Protein AF-A0A9W9MCT9-F1 (afdb_monomer_lite)

Radius of gyration: 18.14 Å; chains: 1; bounding box: 38×34×42 Å

Foldseek 3Di:
DDEDDDPDDDDDDPVCVVVVVDDDDDDYDDDPVVVVVVVVVCVVVVPDWPEDEDADPVCVVVVVVCVVVVVDDTYYYYDD

Sequence (80 aa):
MAIGIPKGNLSINALDILLGKYRIMGASSGTPQQMREPIKSSYEHGIKAHMTTFSDIGDIQKIIDLLENGKTAGRFGIVF

Secondary structure (DSSP, 8-state):
-B-S--SSPPP--HHHHHTTS----B--PPPGGGSHHHHHHHHHTT----EEEES-GGGHHHHHHHHHTT--SSEEEE--

pLDDT: mean 92.09, std 3.45, range [80.06, 98.12]

Structure (mmCIF, N/CA/C/O backbone):
data_AF-A0A9W9MCT9-F1
#
_entry.id   AF-A0A9W9MCT9-F1
#
loop_
_atom_site.group_PDB
_atom_site.id
_atom_site.type_symbol
_atom_site.label_atom_id
_atom_site.label_alt_id
_atom_site.label_comp_id
_atom_site.label_asym_id
_atom_site.label_entity_id
_atom_site.label_seq_id
_atom_site.pdbx_PDB_ins_code
_atom_site.Cartn_x
_atom_site.Cartn_y
_atom_site.Cartn_z
_atom_site.occupancy
_atom_site.B_iso_or_equiv
_atom_site.auth_seq_id
_atom_site.auth_comp_id
_atom_site.auth_asym_id
_ato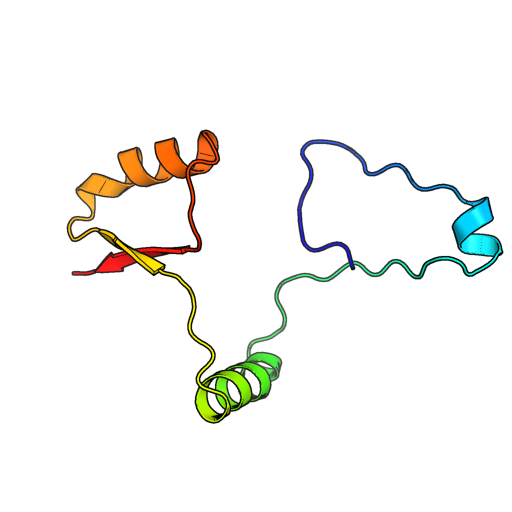m_site.auth_atom_id
_atom_site.pdbx_PDB_model_num
ATOM 1 N N . MET A 1 1 ? -6.266 -3.434 8.588 1.00 82.88 1 MET A N 1
ATOM 2 C CA . MET A 1 1 ? -4.794 -3.377 8.702 1.00 82.88 1 MET A CA 1
ATOM 3 C C . MET A 1 1 ? -4.338 -2.048 8.124 1.00 82.88 1 MET A C 1
ATOM 5 O O . MET A 1 1 ? -4.768 -1.720 7.026 1.00 82.88 1 MET A O 1
ATOM 9 N N . ALA A 1 2 ? -3.558 -1.266 8.864 1.00 86.31 2 ALA A N 1
ATOM 10 C CA . ALA A 1 2 ? -2.986 -0.011 8.387 1.00 86.31 2 ALA A CA 1
ATOM 11 C C . ALA A 1 2 ? -1.555 -0.278 7.898 1.00 86.31 2 ALA A C 1
ATOM 13 O O . ALA A 1 2 ? -0.690 -0.609 8.706 1.00 86.31 2 ALA A O 1
ATOM 14 N N . ILE A 1 3 ? -1.354 -0.198 6.578 1.00 89.31 3 ILE A N 1
ATOM 15 C CA . ILE A 1 3 ? -0.055 -0.401 5.898 1.00 89.31 3 ILE A CA 1
ATOM 16 C C . ILE A 1 3 ? 0.405 0.900 5.215 1.00 89.31 3 ILE A C 1
ATOM 18 O O . ILE A 1 3 ? 1.597 1.145 5.059 1.00 89.31 3 ILE A O 1
ATOM 22 N 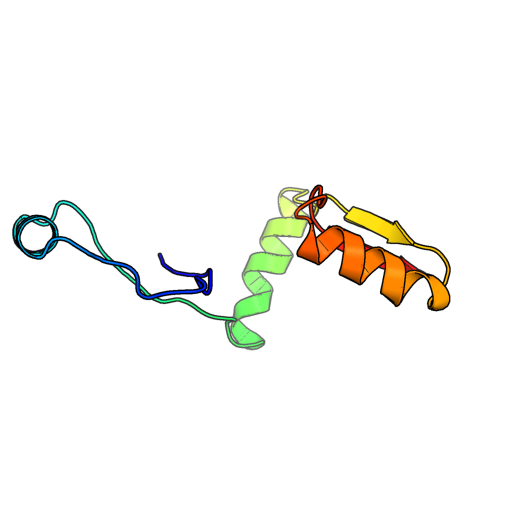N . GLY A 1 4 ? -0.542 1.748 4.800 1.00 86.62 4 GLY A N 1
ATOM 23 C CA . GLY A 1 4 ? -0.250 3.060 4.225 1.00 86.62 4 GLY A CA 1
ATOM 24 C C . GLY A 1 4 ? 0.068 4.099 5.298 1.00 86.62 4 GLY A C 1
ATOM 25 O O . GLY A 1 4 ? -0.477 4.044 6.400 1.00 86.62 4 GLY A O 1
ATOM 26 N N . ILE A 1 5 ? 0.913 5.066 4.943 1.00 87.12 5 ILE A N 1
ATOM 27 C CA . ILE A 1 5 ? 1.257 6.212 5.788 1.00 87.12 5 ILE A CA 1
ATOM 28 C C . ILE A 1 5 ? 0.471 7.426 5.266 1.00 87.12 5 ILE A C 1
ATOM 30 O O . ILE A 1 5 ? 0.857 8.007 4.249 1.00 87.12 5 ILE A O 1
ATOM 34 N N . PRO A 1 6 ? -0.671 7.785 5.881 1.00 88.06 6 PRO A N 1
ATOM 35 C CA . PRO A 1 6 ? -1.441 8.955 5.469 1.00 88.06 6 PRO A CA 1
ATOM 36 C C . PRO A 1 6 ? -0.696 10.257 5.799 1.00 88.06 6 PRO A C 1
ATOM 38 O O . PRO A 1 6 ? 0.088 10.314 6.742 1.00 88.06 6 PRO A O 1
ATOM 41 N N . LYS A 1 7 ? -0.997 11.338 5.064 1.00 88.12 7 LYS A N 1
ATOM 42 C CA . LYS A 1 7 ? -0.432 12.680 5.328 1.00 88.12 7 LYS A CA 1
ATOM 43 C C . LYS A 1 7 ? -0.865 13.282 6.676 1.00 88.12 7 LYS A C 1
ATOM 45 O O . LYS A 1 7 ? -0.279 14.263 7.116 1.00 88.12 7 LYS A O 1
ATOM 50 N N . GLY A 1 8 ? -1.895 12.729 7.313 1.00 91.38 8 GLY A N 1
ATOM 51 C CA . GLY A 1 8 ? -2.414 13.184 8.600 1.00 91.38 8 GLY A CA 1
ATOM 52 C C . GLY A 1 8 ? -2.961 12.027 9.427 1.00 91.38 8 GLY A C 1
ATOM 53 O O . GLY A 1 8 ? -3.042 10.893 8.953 1.00 91.38 8 GLY A O 1
ATOM 54 N N . ASN A 1 9 ? -3.343 12.316 10.669 1.00 90.75 9 ASN A N 1
ATOM 55 C CA . ASN A 1 9 ? -3.803 11.292 11.602 1.00 90.75 9 ASN A CA 1
ATOM 56 C C . ASN A 1 9 ? -5.105 10.632 11.125 1.00 90.75 9 ASN A C 1
ATOM 58 O O . ASN A 1 9 ? -6.066 11.305 10.753 1.00 90.75 9 ASN A O 1
ATOM 62 N N . LEU A 1 10 ? -5.151 9.303 11.204 1.00 89.69 10 LEU A N 1
ATOM 63 C CA . LEU A 1 10 ? -6.384 8.540 11.039 1.00 89.69 10 LEU A CA 1
ATOM 64 C C . LEU A 1 10 ? -7.273 8.736 12.272 1.00 89.69 10 LEU A C 1
ATOM 66 O O . LEU A 1 10 ? -6.856 8.451 13.392 1.00 89.69 10 LEU A O 1
ATOM 70 N N . SER A 1 11 ? -8.506 9.197 12.058 1.00 91.38 11 SER A N 1
ATOM 71 C CA . SER A 1 11 ? -9.537 9.238 13.098 1.00 91.38 11 SER A CA 1
ATOM 72 C C . SER A 1 11 ? -10.326 7.938 13.116 1.00 91.38 11 SER A C 1
ATOM 74 O O . SER A 1 11 ? -10.736 7.437 12.069 1.00 91.38 11 SER A O 1
ATOM 76 N N . ILE A 1 12 ? -10.546 7.395 14.310 1.00 90.81 12 ILE A N 1
ATOM 77 C CA . ILE A 1 12 ? -11.267 6.139 14.515 1.00 90.81 12 ILE A CA 1
ATOM 78 C C . ILE A 1 12 ? -12.298 6.339 15.627 1.00 90.81 12 ILE A C 1
ATOM 80 O O . ILE A 1 12 ? -12.007 6.960 16.648 1.00 90.81 12 ILE A O 1
ATOM 84 N N . ASN A 1 13 ? -13.499 5.789 15.440 1.00 94.12 13 ASN A N 1
ATOM 85 C CA . ASN A 1 13 ? -14.552 5.820 16.447 1.00 94.12 13 ASN A CA 1
ATOM 86 C C . ASN A 1 13 ? -14.315 4.748 17.532 1.00 94.12 13 ASN A C 1
ATOM 88 O O . ASN A 1 13 ? -14.248 3.555 17.237 1.00 94.12 13 ASN A O 1
ATOM 92 N N . ALA A 1 14 ? -14.220 5.169 18.797 1.00 93.00 14 ALA A N 1
ATOM 93 C CA . ALA A 1 14 ? -13.962 4.266 19.921 1.00 93.00 14 ALA A CA 1
ATOM 94 C C . ALA A 1 14 ? -15.127 3.302 20.222 1.00 93.00 14 ALA A C 1
ATOM 96 O O . ALA A 1 14 ? -14.884 2.159 20.608 1.00 93.00 14 ALA A O 1
ATOM 97 N N . LEU A 1 15 ? -16.380 3.724 20.016 1.00 95.75 15 LEU A N 1
ATOM 98 C CA . LEU A 1 15 ? -17.555 2.870 20.218 1.00 95.75 15 LEU A CA 1
ATOM 99 C C . LEU A 1 15 ? -17.568 1.709 19.217 1.00 95.75 15 LEU A C 1
ATOM 101 O O . LEU A 1 15 ? -17.906 0.589 19.585 1.00 95.75 15 LEU A O 1
ATOM 105 N N . ASP A 1 16 ? -17.142 1.943 17.975 1.00 95.00 16 ASP A N 1
ATOM 106 C CA . ASP A 1 16 ? -17.045 0.881 16.969 1.00 95.00 16 ASP A CA 1
ATOM 107 C C . ASP A 1 16 ? -15.964 -0.156 17.312 1.00 95.00 16 ASP A C 1
ATOM 109 O O . ASP A 1 16 ? -16.144 -1.343 17.026 1.00 95.00 16 ASP A O 1
ATOM 113 N N . ILE A 1 17 ? -14.875 0.265 17.968 1.00 93.81 17 ILE A N 1
ATOM 114 C CA . ILE A 1 17 ? -13.862 -0.654 18.51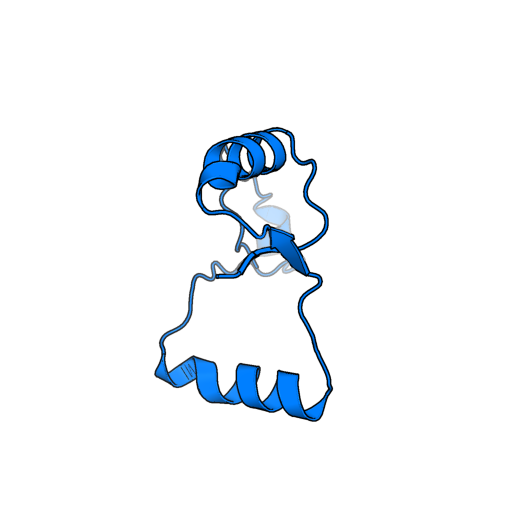0 1.00 93.81 17 ILE A CA 1
ATOM 115 C C . ILE A 1 17 ? -14.450 -1.456 19.677 1.00 93.81 17 ILE A C 1
ATOM 117 O O . ILE A 1 17 ? -14.324 -2.679 19.696 1.00 93.81 17 ILE A O 1
ATOM 121 N N . LEU A 1 18 ? -15.113 -0.786 20.627 1.00 95.19 18 LEU A N 1
ATOM 122 C CA . LEU A 1 18 ? -15.705 -1.417 21.813 1.00 95.19 18 LEU A CA 1
ATOM 123 C C . LEU A 1 18 ? -16.759 -2.469 21.435 1.00 95.19 18 LEU A C 1
ATOM 125 O O . LEU A 1 18 ? -16.762 -3.569 21.978 1.00 95.19 18 LEU A O 1
ATOM 129 N N . LEU A 1 19 ? -17.627 -2.144 20.474 1.00 97.25 19 LEU A N 1
ATOM 130 C CA . LEU A 1 19 ? -18.652 -3.050 19.949 1.00 97.25 19 LEU A CA 1
ATOM 131 C C . LEU A 1 19 ? -18.071 -4.159 19.055 1.00 97.25 19 LEU A C 1
ATOM 133 O O . LEU A 1 19 ? -18.823 -4.983 18.539 1.00 97.25 19 LEU A O 1
ATOM 137 N N . GLY A 1 20 ? -16.753 -4.178 18.836 1.00 94.44 20 GLY A N 1
ATOM 138 C CA . GLY A 1 20 ? -16.070 -5.212 18.066 1.00 94.44 20 GLY A CA 1
ATOM 139 C C . GLY A 1 20 ? -16.355 -5.173 16.565 1.00 94.44 20 GLY A C 1
ATOM 140 O O . GLY A 1 20 ? -16.122 -6.172 15.887 1.00 94.44 20 GLY A O 1
ATOM 141 N N . LYS A 1 21 ? -16.836 -4.044 16.023 1.00 95.12 21 LYS A N 1
ATOM 142 C CA . LYS A 1 21 ? -17.157 -3.917 14.590 1.00 95.12 21 LYS A CA 1
ATOM 143 C C . LYS A 1 21 ? -15.914 -4.013 13.707 1.00 95.12 21 LYS A C 1
ATOM 145 O O . LYS A 1 21 ? -15.991 -4.526 12.595 1.00 95.12 21 LYS A O 1
ATOM 150 N N . TYR A 1 22 ? -14.769 -3.545 14.209 1.00 91.12 22 TYR A N 1
ATOM 151 C CA . TYR A 1 22 ? -13.491 -3.597 13.501 1.00 91.12 22 TYR A CA 1
ATOM 152 C C . TYR A 1 22 ? -12.343 -3.997 14.428 1.00 91.12 22 TYR A C 1
ATOM 154 O O . TYR A 1 22 ? -12.304 -3.626 15.599 1.00 91.12 22 TYR A O 1
ATOM 162 N N . ARG A 1 23 ? -11.353 -4.699 13.863 1.00 91.12 23 ARG A N 1
ATOM 163 C CA . ARG A 1 23 ? -10.035 -4.911 14.476 1.00 91.12 23 ARG A CA 1
ATOM 164 C C . ARG A 1 23 ? -8.990 -4.113 13.714 1.00 91.12 23 ARG A C 1
ATOM 166 O O . ARG A 1 23 ? -8.913 -4.188 12.486 1.00 91.12 23 ARG A O 1
ATOM 173 N N . ILE A 1 24 ? -8.167 -3.371 14.445 1.00 90.62 24 ILE A N 1
ATOM 174 C CA . ILE A 1 24 ? -7.145 -2.500 13.868 1.00 90.62 24 ILE A CA 1
ATOM 175 C C . ILE A 1 24 ? -5.777 -3.070 14.218 1.00 90.62 24 ILE A C 1
ATOM 177 O O . ILE A 1 24 ? -5.487 -3.364 15.370 1.00 90.62 24 ILE A O 1
ATOM 181 N N . MET A 1 25 ? -4.954 -3.251 13.191 1.00 91.25 25 MET A N 1
ATOM 182 C CA . MET A 1 25 ? -3.595 -3.770 13.291 1.00 91.25 25 MET A CA 1
ATOM 183 C C . MET A 1 25 ? -2.710 -2.925 12.386 1.00 91.25 25 MET A C 1
ATOM 185 O O . MET A 1 25 ? -3.040 -2.752 11.208 1.00 91.25 25 MET A O 1
ATOM 189 N N . GLY A 1 26 ? -1.618 -2.400 12.934 1.00 90.81 26 GLY A N 1
ATOM 190 C CA . GLY A 1 26 ? -0.531 -1.831 12.145 1.00 90.81 26 GLY A CA 1
ATOM 191 C C . GLY A 1 26 ? 0.369 -2.950 11.636 1.00 90.81 26 GLY A C 1
ATOM 192 O O . GLY A 1 26 ? 0.662 -3.887 12.376 1.00 90.81 26 GLY A O 1
ATOM 193 N N . ALA A 1 27 ? 0.783 -2.865 10.379 1.00 90.62 27 ALA A N 1
ATOM 194 C CA . ALA A 1 27 ? 1.770 -3.770 9.811 1.00 90.62 27 ALA A CA 1
ATOM 195 C C . ALA A 1 27 ? 2.763 -2.970 8.968 1.00 90.62 27 ALA A C 1
ATOM 197 O O . ALA A 1 27 ? 2.397 -1.989 8.325 1.00 90.62 27 ALA A O 1
ATOM 198 N N . SER A 1 28 ? 4.017 -3.404 8.986 1.00 89.06 28 SER A N 1
ATOM 199 C CA . SER A 1 28 ? 5.105 -2.858 8.176 1.00 89.06 28 SER A CA 1
ATOM 200 C C . SER A 1 28 ? 5.780 -4.002 7.417 1.00 89.06 28 SER A C 1
ATOM 202 O O . SER A 1 28 ? 5.307 -5.142 7.458 1.00 89.06 28 SER A O 1
ATOM 204 N N . SER A 1 29 ? 6.877 -3.708 6.725 1.00 88.94 29 SER A N 1
ATOM 205 C CA . SER A 1 29 ? 7.725 -4.716 6.097 1.00 88.94 29 SER A CA 1
ATOM 206 C C . SER A 1 29 ? 8.096 -5.810 7.103 1.00 88.94 29 SER A C 1
ATOM 208 O O . SER A 1 29 ? 8.581 -5.522 8.197 1.00 88.94 29 SER A O 1
AT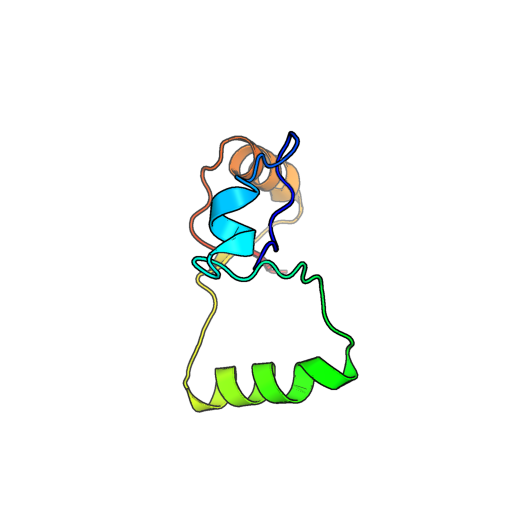OM 210 N N . GLY A 1 30 ? 7.838 -7.064 6.725 1.00 86.81 30 GLY A N 1
ATOM 211 C CA . GLY A 1 30 ? 8.231 -8.233 7.509 1.00 86.81 30 GLY A CA 1
ATOM 212 C C . GLY A 1 30 ? 9.741 -8.467 7.480 1.00 86.81 30 GLY A C 1
ATOM 213 O O . GLY A 1 30 ? 10.483 -7.809 6.747 1.00 86.81 30 GLY A O 1
ATOM 214 N N . THR A 1 31 ? 10.206 -9.434 8.265 1.00 93.25 31 THR A N 1
ATOM 215 C CA . THR A 1 31 ? 11.619 -9.824 8.259 1.00 93.25 31 THR A CA 1
ATOM 216 C C . THR A 1 31 ? 11.953 -10.663 7.018 1.00 93.25 31 THR A C 1
ATOM 218 O O . THR A 1 31 ? 11.072 -11.336 6.475 1.00 93.25 31 THR A O 1
ATOM 221 N N . PRO A 1 32 ? 13.223 -10.708 6.572 1.00 91.88 32 PRO A N 1
ATOM 222 C CA . PRO A 1 32 ? 13.629 -11.550 5.444 1.00 91.88 32 PRO A CA 1
ATOM 223 C C . PRO A 1 32 ? 13.242 -13.029 5.603 1.00 91.88 32 PRO A C 1
ATOM 225 O O . PRO A 1 32 ? 12.891 -13.691 4.628 1.00 91.88 32 PRO A O 1
ATOM 228 N N . GLN A 1 33 ? 13.230 -13.547 6.836 1.00 93.69 33 GLN A N 1
ATOM 229 C CA . GLN A 1 33 ? 12.824 -14.924 7.138 1.00 93.69 33 GLN A CA 1
ATOM 230 C C . GLN A 1 33 ? 11.343 -15.183 6.814 1.00 93.69 33 GLN A C 1
ATOM 232 O O . GLN A 1 33 ? 10.983 -16.299 6.450 1.00 93.69 33 GLN A O 1
ATOM 237 N N . GLN A 1 34 ? 10.492 -14.158 6.901 1.00 93.19 34 GLN A N 1
ATOM 238 C CA . GLN A 1 34 ? 9.062 -14.242 6.592 1.00 93.19 34 GLN A CA 1
ATOM 239 C C . GLN A 1 34 ? 8.767 -14.139 5.087 1.00 93.19 34 GLN A C 1
ATOM 241 O O . GLN A 1 34 ? 7.652 -14.439 4.671 1.00 93.19 34 GLN A O 1
ATOM 246 N N . MET A 1 35 ? 9.737 -13.737 4.254 1.00 93.19 35 MET A N 1
ATOM 247 C CA . MET A 1 35 ? 9.515 -13.509 2.817 1.00 93.19 35 MET A CA 1
ATOM 248 C C . MET A 1 35 ? 9.418 -14.796 1.992 1.00 93.19 35 MET A C 1
ATOM 250 O O . MET A 1 35 ? 8.828 -14.783 0.912 1.00 93.19 35 MET A O 1
ATOM 254 N N . ARG A 1 36 ? 9.966 -15.911 2.488 1.00 94.81 36 ARG A N 1
ATOM 255 C CA . ARG A 1 36 ? 10.030 -17.181 1.748 1.00 94.81 36 ARG A CA 1
ATOM 256 C C . ARG A 1 36 ? 8.650 -17.678 1.313 1.00 94.81 36 ARG A C 1
ATOM 258 O O . ARG A 1 36 ? 8.458 -17.976 0.137 1.00 94.81 36 ARG A O 1
ATOM 265 N N . GLU A 1 37 ? 7.704 -17.748 2.245 1.00 95.44 37 GLU A N 1
ATOM 266 C CA . GLU A 1 37 ? 6.368 -18.294 1.979 1.00 95.44 37 GLU A CA 1
ATOM 267 C C . GLU A 1 37 ? 5.555 -17.421 1.003 1.00 95.44 37 GLU A C 1
ATOM 269 O O . GLU A 1 37 ? 5.049 -17.963 0.019 1.00 95.44 37 GLU A O 1
ATOM 274 N N . PRO A 1 38 ? 5.484 -16.080 1.159 1.00 94.38 38 PRO A N 1
ATOM 275 C CA . PRO A 1 38 ? 4.830 -15.213 0.179 1.00 94.38 38 PRO A CA 1
ATOM 276 C C . PRO A 1 38 ? 5.429 -15.303 -1.227 1.00 94.38 38 PRO A C 1
ATOM 278 O O . PRO A 1 38 ? 4.679 -15.323 -2.203 1.00 94.38 38 PRO A O 1
ATOM 281 N N . ILE A 1 39 ? 6.760 -15.377 -1.351 1.00 95.00 39 ILE A N 1
ATOM 282 C CA . ILE A 1 39 ? 7.430 -15.501 -2.655 1.00 95.00 39 ILE A CA 1
ATOM 283 C C . ILE A 1 39 ? 7.058 -16.830 -3.313 1.00 95.00 39 ILE A C 1
ATOM 285 O O . ILE A 1 39 ? 6.653 -16.849 -4.476 1.00 95.00 39 ILE A O 1
ATOM 289 N N . LYS A 1 40 ? 7.150 -17.932 -2.560 1.00 96.69 40 LYS A N 1
ATOM 290 C CA . LYS A 1 40 ? 6.799 -19.267 -3.049 1.00 96.69 40 LYS A CA 1
ATOM 291 C C . LYS A 1 40 ? 5.333 -19.330 -3.482 1.00 96.69 40 LYS A C 1
ATOM 293 O O . LYS A 1 40 ? 5.053 -19.738 -4.604 1.00 96.69 40 LYS A O 1
ATOM 298 N N . SER A 1 41 ? 4.425 -18.846 -2.638 1.00 97.50 41 SER A N 1
ATOM 299 C CA . SER A 1 41 ? 2.996 -18.782 -2.948 1.00 97.50 41 SER A CA 1
ATOM 300 C C . SER A 1 41 ? 2.718 -17.937 -4.195 1.00 97.50 41 SER A C 1
ATOM 302 O O . SER A 1 41 ? 1.938 -18.345 -5.054 1.00 97.50 41 SER A O 1
ATOM 304 N N . SER A 1 42 ? 3.403 -16.800 -4.351 1.00 97.25 42 SER A N 1
ATOM 305 C CA . SER A 1 42 ? 3.250 -15.952 -5.539 1.00 97.25 42 SER A CA 1
ATOM 306 C C . SER A 1 42 ? 3.693 -16.666 -6.815 1.00 97.25 42 SER A C 1
ATOM 308 O O . SER A 1 42 ? 3.022 -16.555 -7.837 1.00 97.25 42 SER A O 1
ATOM 310 N N . TYR A 1 43 ? 4.785 -17.431 -6.755 1.00 96.81 43 TYR A N 1
ATOM 311 C CA . TYR A 1 43 ? 5.251 -18.243 -7.877 1.00 96.81 43 TYR A CA 1
ATOM 312 C C . TYR A 1 43 ? 4.257 -19.359 -8.231 1.00 96.81 43 TYR A C 1
ATOM 314 O O . TYR A 1 43 ? 3.856 -19.469 -9.388 1.00 96.81 43 TYR A O 1
ATOM 322 N N . GLU A 1 44 ? 3.815 -20.141 -7.242 1.00 98.12 44 GLU A N 1
ATOM 323 C CA . GLU A 1 44 ? 2.906 -21.282 -7.435 1.00 98.12 44 GLU A CA 1
ATOM 324 C C . GLU A 1 44 ? 1.546 -20.871 -8.013 1.00 98.12 44 GLU A C 1
ATOM 326 O O . GLU A 1 44 ? 0.980 -21.591 -8.832 1.00 98.12 44 GLU A O 1
ATOM 331 N N . HIS A 1 45 ? 1.047 -19.690 -7.641 1.00 98.06 45 HIS A N 1
ATOM 332 C CA . HIS A 1 45 ? -0.243 -19.174 -8.106 1.00 98.06 45 HIS A CA 1
ATOM 333 C C . HIS A 1 45 ? -0.119 -18.188 -9.279 1.00 98.06 45 HIS A C 1
ATOM 335 O O . HIS A 1 45 ? -1.111 -17.579 -9.678 1.00 98.06 45 HIS A O 1
ATOM 341 N N . GLY A 1 46 ? 1.084 -17.994 -9.831 1.00 96.19 46 GLY A N 1
ATOM 342 C CA . GLY A 1 46 ? 1.313 -17.087 -10.958 1.00 96.19 46 GLY A CA 1
ATOM 343 C C . GLY A 1 46 ? 1.007 -15.613 -10.658 1.00 96.19 46 GLY A C 1
ATOM 344 O O . GLY A 1 46 ? 0.697 -14.851 -11.575 1.00 96.19 46 GLY A O 1
ATOM 345 N N . ILE A 1 47 ? 1.091 -15.195 -9.393 1.00 96.00 47 ILE A N 1
ATOM 346 C CA . ILE A 1 47 ? 0.839 -13.818 -8.963 1.00 96.00 47 ILE A CA 1
ATOM 347 C C . ILE A 1 47 ? 2.021 -12.953 -9.393 1.00 96.00 47 ILE A C 1
ATOM 349 O O . ILE A 1 47 ? 3.141 -13.100 -8.903 1.00 96.00 47 ILE A O 1
ATOM 353 N N . LYS A 1 48 ? 1.763 -12.018 -10.307 1.00 93.38 48 LYS A N 1
ATOM 354 C CA . LYS A 1 48 ? 2.759 -11.069 -10.813 1.00 93.38 48 LYS A CA 1
ATOM 355 C C . LYS A 1 48 ? 2.342 -9.645 -10.482 1.00 93.38 48 LYS A C 1
ATOM 357 O O . LYS A 1 48 ? 1.166 -9.295 -10.562 1.00 93.38 48 LYS A O 1
ATOM 362 N N . ALA A 1 49 ? 3.318 -8.813 -10.135 1.00 91.62 49 ALA A N 1
ATOM 363 C CA . ALA A 1 49 ? 3.082 -7.384 -10.007 1.00 91.62 49 ALA A CA 1
ATOM 364 C C . ALA A 1 49 ? 2.785 -6.785 -11.388 1.00 91.62 49 ALA A C 1
ATOM 366 O O . ALA A 1 49 ? 3.489 -7.069 -12.357 1.00 91.62 49 ALA A O 1
ATOM 367 N N . HIS A 1 50 ? 1.772 -5.923 -11.472 1.00 93.81 50 HIS A N 1
ATOM 368 C CA . HIS A 1 50 ? 1.608 -5.059 -12.634 1.00 93.81 50 HIS A CA 1
ATOM 369 C C . HIS A 1 50 ? 2.736 -4.022 -12.623 1.00 93.81 50 HIS A C 1
ATOM 371 O O . HIS A 1 50 ? 2.827 -3.226 -11.685 1.00 93.81 50 HIS A O 1
ATOM 377 N N . MET A 1 51 ? 3.625 -4.088 -13.614 1.00 92.38 51 MET A N 1
ATOM 378 C CA . MET A 1 51 ? 4.856 -3.305 -13.661 1.00 92.38 51 MET A CA 1
ATOM 379 C C . MET A 1 51 ? 4.923 -2.496 -14.954 1.00 92.38 51 MET A C 1
ATOM 381 O O . MET A 1 51 ? 4.782 -3.052 -16.040 1.00 92.38 51 MET A O 1
ATOM 385 N N . THR A 1 52 ? 5.178 -1.197 -14.829 1.00 93.50 52 THR A N 1
ATOM 386 C CA . THR A 1 52 ? 5.579 -0.327 -15.938 1.00 93.50 52 THR A CA 1
ATOM 387 C C . THR A 1 52 ? 7.088 -0.118 -15.849 1.00 93.50 52 THR A C 1
ATOM 389 O O . THR A 1 52 ? 7.601 0.279 -14.800 1.00 93.50 52 THR A O 1
ATOM 392 N N . THR A 1 53 ? 7.803 -0.430 -16.925 1.00 93.25 53 THR A N 1
ATOM 393 C CA . THR A 1 53 ? 9.270 -0.405 -16.961 1.00 93.25 53 THR A CA 1
ATOM 394 C C . THR A 1 53 ? 9.807 0.798 -17.722 1.00 93.25 53 THR A C 1
ATOM 396 O O . THR A 1 53 ? 9.257 1.170 -18.757 1.00 93.25 53 THR A O 1
ATOM 399 N N . PHE A 1 54 ? 10.915 1.348 -17.238 1.00 92.50 54 PHE A N 1
ATOM 400 C CA . PHE A 1 54 ? 11.705 2.399 -17.876 1.00 92.50 54 PHE A CA 1
ATOM 401 C C . PHE A 1 54 ? 13.079 1.829 -18.234 1.00 92.50 54 PHE A C 1
ATOM 403 O O . PHE A 1 54 ? 13.588 0.975 -17.510 1.00 92.50 54 PHE A O 1
ATOM 410 N N . SER A 1 55 ? 13.654 2.262 -19.352 1.00 92.62 55 SER A N 1
ATOM 411 C CA . SER A 1 55 ? 14.910 1.705 -19.885 1.00 92.62 55 SER A CA 1
ATOM 412 C C . SER A 1 55 ? 16.139 2.557 -19.576 1.00 92.62 55 SER A C 1
ATOM 414 O O . SER A 1 55 ? 17.252 2.148 -19.883 1.00 92.62 55 SER A O 1
ATOM 416 N N . ASP A 1 56 ? 15.946 3.746 -19.005 1.00 91.44 56 ASP A N 1
ATOM 417 C CA . ASP A 1 56 ? 17.026 4.660 -18.656 1.00 91.44 56 ASP A CA 1
ATOM 418 C C . ASP A 1 56 ? 16.901 5.086 -17.190 1.00 91.44 56 ASP A C 1
ATOM 420 O O . ASP A 1 56 ? 15.820 5.408 -16.693 1.00 91.44 56 ASP A O 1
ATOM 424 N N . ILE A 1 57 ? 18.034 5.125 -16.496 1.00 91.69 57 ILE A N 1
ATOM 425 C CA . ILE A 1 57 ? 18.140 5.681 -15.149 1.00 91.69 57 ILE A CA 1
ATOM 426 C C . ILE A 1 57 ? 17.842 7.186 -15.129 1.00 91.69 57 ILE A C 1
ATOM 428 O O . ILE A 1 57 ? 17.375 7.710 -14.118 1.00 91.69 57 ILE A O 1
ATOM 432 N N . GLY A 1 58 ? 18.056 7.879 -16.252 1.00 91.81 58 GLY A N 1
ATOM 433 C CA . GLY A 1 58 ? 17.693 9.283 -16.433 1.00 91.81 58 GLY A CA 1
ATOM 434 C C . GLY A 1 58 ? 16.194 9.558 -16.266 1.00 91.81 58 GLY A C 1
ATOM 435 O O . GLY A 1 58 ? 15.818 10.659 -15.861 1.00 91.81 58 GLY A O 1
ATOM 436 N N . ASP A 1 59 ? 15.334 8.552 -16.468 1.00 91.88 59 ASP A N 1
ATOM 437 C CA . ASP A 1 59 ? 13.881 8.685 -16.317 1.00 91.88 59 ASP A CA 1
ATOM 438 C C . ASP A 1 59 ? 13.418 8.800 -14.850 1.00 91.88 59 ASP A C 1
ATOM 440 O O . ASP A 1 59 ? 12.231 9.031 -14.609 1.00 91.88 59 ASP A O 1
ATOM 444 N N . ILE A 1 60 ? 14.311 8.690 -13.853 1.00 93.06 60 ILE A N 1
ATOM 445 C CA . ILE A 1 60 ? 13.954 8.773 -12.421 1.00 93.06 60 ILE A CA 1
ATOM 446 C C . ILE A 1 60 ? 13.094 10.000 -12.104 1.00 93.06 60 ILE A C 1
ATOM 448 O O . ILE A 1 60 ? 12.107 9.872 -11.382 1.00 93.06 60 ILE A O 1
ATOM 452 N N . GLN A 1 61 ? 13.431 11.177 -12.637 1.00 93.62 61 GLN A N 1
ATOM 453 C CA . GLN A 1 61 ? 12.678 12.395 -12.313 1.00 93.62 61 GLN A CA 1
ATOM 454 C C . GLN A 1 61 ? 11.237 12.320 -12.820 1.00 93.62 61 GLN A C 1
ATOM 456 O O . GLN A 1 61 ? 10.293 12.588 -12.083 1.00 93.62 61 GLN A O 1
ATOM 461 N N . LYS A 1 62 ? 11.055 11.811 -14.039 1.00 92.25 62 LYS A N 1
ATOM 462 C CA . LYS A 1 62 ? 9.731 11.554 -14.606 1.00 92.25 62 LYS A CA 1
ATOM 463 C C . LYS A 1 62 ? 8.951 10.529 -13.777 1.00 92.25 62 LYS A C 1
ATOM 465 O O . LYS A 1 62 ? 7.744 10.672 -13.600 1.00 92.25 62 LYS A O 1
ATOM 470 N N . ILE A 1 63 ? 9.619 9.495 -13.265 1.00 93.69 63 ILE A N 1
ATOM 471 C CA . ILE A 1 63 ? 9.007 8.489 -12.385 1.00 93.69 63 ILE A CA 1
ATOM 472 C C . ILE A 1 63 ? 8.510 9.138 -11.085 1.00 93.69 63 ILE A C 1
ATOM 474 O O . ILE A 1 63 ? 7.391 8.847 -10.657 1.00 93.69 63 ILE A O 1
ATOM 478 N N . ILE A 1 64 ? 9.305 10.025 -10.479 1.00 93.38 64 ILE A N 1
ATOM 479 C CA . ILE A 1 64 ? 8.929 10.777 -9.272 1.00 93.38 64 ILE A CA 1
ATOM 480 C C . ILE A 1 64 ? 7.708 11.659 -9.555 1.00 93.38 64 ILE A C 1
ATOM 482 O O . ILE A 1 64 ? 6.716 11.560 -8.832 1.00 93.38 64 ILE A O 1
ATOM 486 N N . ASP A 1 65 ? 7.711 12.417 -10.653 1.00 95.25 65 ASP A N 1
ATOM 487 C CA . ASP A 1 65 ? 6.575 13.260 -11.043 1.00 95.25 65 ASP A CA 1
ATOM 488 C C . ASP A 1 65 ? 5.286 12.441 -11.219 1.00 95.25 65 ASP A C 1
ATOM 490 O O . ASP A 1 65 ? 4.193 12.860 -10.825 1.00 95.25 65 ASP A O 1
ATOM 494 N N . LEU A 1 66 ? 5.385 11.244 -11.806 1.00 94.19 66 LEU A N 1
ATOM 495 C CA . LEU A 1 66 ? 4.246 10.338 -11.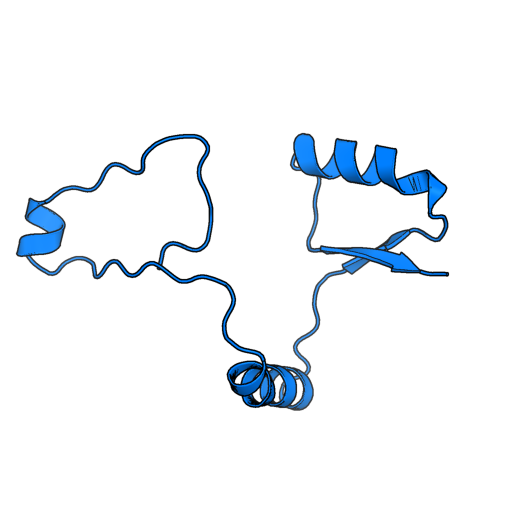960 1.00 94.19 66 LEU A CA 1
ATOM 496 C C . LEU A 1 66 ? 3.737 9.813 -10.608 1.00 94.19 66 LEU A C 1
ATOM 498 O O . LEU A 1 66 ? 2.522 9.680 -10.435 1.00 94.19 66 LEU A O 1
ATOM 502 N N . LEU A 1 67 ? 4.639 9.534 -9.659 1.00 92.31 67 LEU A N 1
ATOM 503 C CA . LEU A 1 67 ? 4.305 9.092 -8.301 1.00 92.31 67 LEU A CA 1
ATOM 504 C C . LEU A 1 67 ? 3.579 10.182 -7.511 1.00 92.31 67 LEU A C 1
ATOM 506 O O . LEU A 1 67 ? 2.525 9.912 -6.934 1.00 92.31 67 LEU A O 1
ATOM 510 N N . GLU A 1 68 ? 4.100 11.407 -7.516 1.00 91.75 68 GLU A N 1
ATOM 511 C CA . GLU A 1 68 ? 3.519 12.528 -6.770 1.00 91.75 68 GLU A CA 1
ATOM 512 C C . GLU A 1 68 ? 2.137 12.927 -7.292 1.00 91.75 68 GLU A C 1
ATOM 514 O O . GLU A 1 68 ? 1.233 13.225 -6.509 1.00 91.75 68 GLU A O 1
ATOM 519 N N . ASN A 1 69 ? 1.942 12.855 -8.611 1.00 93.81 69 ASN A N 1
ATOM 520 C CA . ASN A 1 69 ? 0.662 13.151 -9.252 1.00 93.81 69 ASN A CA 1
ATOM 521 C C . ASN A 1 69 ? -0.347 11.991 -9.183 1.00 93.81 69 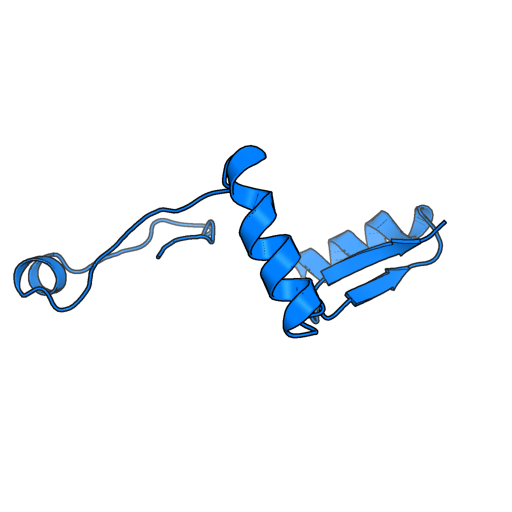ASN A C 1
ATOM 523 O O . ASN A 1 69 ? -1.427 12.092 -9.767 1.00 93.81 69 ASN A O 1
ATOM 527 N N . GLY A 1 70 ? -0.008 10.877 -8.523 1.00 88.12 70 GLY A N 1
ATOM 528 C CA . GLY A 1 70 ? -0.883 9.708 -8.408 1.00 88.12 70 GLY A CA 1
ATOM 529 C C . GLY A 1 70 ? -1.202 9.040 -9.750 1.00 88.12 70 GLY A C 1
ATOM 530 O O . GLY A 1 70 ? -2.206 8.342 -9.867 1.00 88.12 70 GLY A O 1
ATOM 531 N N . LYS A 1 71 ? -0.365 9.242 -10.775 1.00 88.56 71 LYS A N 1
ATOM 532 C CA . LYS A 1 71 ? -0.541 8.697 -12.134 1.00 88.56 71 LYS A CA 1
ATOM 533 C C . LYS A 1 71 ? 0.063 7.299 -12.277 1.00 88.56 71 LYS A C 1
ATOM 535 O O . LYS A 1 71 ? 0.543 6.924 -13.345 1.00 88.56 71 LYS A O 1
ATOM 540 N N . THR A 1 72 ? 0.076 6.529 -11.195 1.00 85.69 72 THR A N 1
ATOM 541 C CA . THR A 1 72 ? 0.702 5.210 -11.164 1.00 85.69 72 THR A CA 1
ATOM 542 C C . THR A 1 72 ? -0.326 4.109 -11.380 1.00 85.69 72 THR A C 1
ATOM 544 O O . THR A 1 72 ? -1.306 3.983 -10.650 1.00 85.69 72 THR A O 1
ATOM 547 N N . ALA A 1 73 ? -0.083 3.274 -12.389 1.00 80.06 73 ALA A N 1
ATOM 548 C CA . ALA A 1 73 ? -0.756 1.994 -12.550 1.00 80.06 73 ALA A CA 1
ATOM 549 C C . ALA A 1 73 ? 0.221 0.897 -12.108 1.00 80.06 73 ALA A C 1
ATOM 551 O O . ALA A 1 73 ? 1.129 0.514 -12.842 1.00 80.06 73 ALA A O 1
ATOM 552 N N . GLY A 1 74 ? 0.067 0.412 -10.874 1.00 88.88 74 GLY A N 1
ATOM 553 C CA . GLY A 1 74 ? 0.922 -0.641 -10.321 1.00 88.88 74 GLY A CA 1
ATOM 554 C C . GLY A 1 74 ? 2.289 -0.142 -9.844 1.00 88.88 74 GLY A C 1
ATOM 555 O O . GLY A 1 74 ? 2.377 0.797 -9.053 1.00 88.88 74 GLY A O 1
ATOM 556 N N . ARG A 1 75 ? 3.358 -0.838 -10.240 1.00 91.69 75 ARG A N 1
ATOM 557 C CA . ARG A 1 75 ? 4.741 -0.584 -9.812 1.00 91.69 75 ARG A CA 1
ATOM 558 C C . ARG A 1 75 ? 5.579 -0.044 -10.964 1.00 91.69 75 ARG A C 1
ATOM 560 O O . ARG A 1 75 ? 5.368 -0.415 -12.113 1.00 91.69 75 ARG A O 1
ATOM 567 N N . PHE A 1 76 ? 6.564 0.781 -10.633 1.00 93.88 76 PHE A N 1
ATOM 568 C CA . PHE A 1 76 ? 7.578 1.242 -11.575 1.00 93.88 76 PHE A CA 1
ATOM 569 C C . PHE A 1 76 ? 8.890 0.498 -11.349 1.00 93.88 76 PHE A C 1
ATOM 571 O O . PHE A 1 76 ? 9.273 0.261 -10.204 1.00 93.88 76 PHE A O 1
ATOM 578 N N . GLY A 1 77 ? 9.552 0.116 -12.438 1.00 92.38 77 GLY A N 1
ATOM 579 C CA . GLY A 1 77 ? 10.872 -0.510 -12.418 1.00 92.38 77 GLY A CA 1
ATOM 580 C C . GLY A 1 77 ? 11.771 0.093 -13.491 1.00 92.38 77 GLY A C 1
ATOM 581 O O . GLY A 1 77 ? 11.289 0.442 -14.564 1.00 92.38 77 GLY A O 1
ATOM 582 N N . ILE A 1 78 ? 13.064 0.214 -13.207 1.00 93.19 78 ILE A N 1
ATOM 583 C CA . ILE A 1 78 ? 14.077 0.624 -14.187 1.00 93.19 78 ILE A CA 1
ATOM 584 C C . ILE A 1 78 ? 14.856 -0.630 -14.579 1.00 93.19 78 ILE A C 1
ATOM 586 O O . ILE A 1 78 ? 15.290 -1.380 -13.703 1.00 93.19 78 ILE A O 1
ATOM 590 N N . VAL A 1 79 ? 14.970 -0.880 -15.879 1.00 90.88 79 VAL A N 1
ATOM 591 C CA . VAL A 1 79 ? 15.660 -2.033 -16.462 1.00 90.88 79 VAL A CA 1
ATOM 592 C C . VAL A 1 79 ? 16.904 -1.518 -17.182 1.00 90.88 79 VAL A C 1
ATOM 594 O O . VAL A 1 79 ? 16.800 -0.553 -17.935 1.00 90.88 79 VAL A O 1
ATOM 597 N N . PHE A 1 80 ? 18.050 -2.153 -16.930 1.00 82.94 80 PHE A N 1
ATOM 598 C CA . PHE A 1 80 ? 19.357 -1.829 -17.512 1.00 82.94 80 PHE A CA 1
ATOM 599 C C . PHE A 1 80 ? 19.797 -2.922 -18.484 1.00 82.94 80 PHE A C 1
ATOM 601 O O . PHE A 1 80 ? 19.433 -4.096 -18.228 1.00 82.94 80 PHE A O 1
#

Organism: NCBI:txid2972119